Protein AF-A0AA91Q2B0-F1 (afdb_monomer_lite)

Secondary structure (DSSP, 8-state):
------TT--PPPEETTEE---------------HHHHHHHHHHHHHHHHHHHHHHHHHHHHHHHHHHHHHHHHHTT-

Organism: Clavispora lusitaniae (NCBI:txid36911)

Foldseek 3Di:
DDDDDDPPPDDQDDDPNDGPDPPDDVPPPPPPQPPVNVVVVVVVVVVVVVVVVVVVVVVVVVVVVVVVVVVVVVVVVD

pLDDT: mean 76.68, std 20.74, range [38.91, 97.88]

Radius of gyration: 34.5 Å; chains: 1; bounding box: 77×45×76 Å

Structure (mmCIF, N/CA/C/O backbone):
data_AF-A0AA91Q2B0-F1
#
_entry.id   AF-A0AA91Q2B0-F1
#
loop_
_atom_site.group_PDB
_atom_site.id
_atom_site.type_symbol
_atom_site.label_atom_id
_atom_site.label_alt_id
_atom_site.label_comp_id
_atom_site.label_asym_id
_atom_site.label_entity_id
_atom_site.label_seq_id
_atom_site.pdbx_PDB_ins_code
_atom_site.Cartn_x
_atom_site.Cartn_y
_atom_site.Cartn_z
_atom_site.occupancy
_atom_site.B_iso_or_equiv
_atom_site.auth_seq_id
_atom_site.auth_comp_id
_atom_site.auth_asym_id
_atom_site.auth_atom_id
_atom_site.pdbx_PDB_model_num
ATOM 1 N N . MET A 1 1 ? 57.274 40.676 -36.728 1.00 38.91 1 MET A N 1
ATOM 2 C CA . MET A 1 1 ? 55.872 40.740 -36.269 1.00 38.91 1 MET A CA 1
ATOM 3 C C . MET A 1 1 ? 55.635 39.486 -35.452 1.00 38.91 1 MET A C 1
ATOM 5 O O . MET A 1 1 ? 55.937 38.413 -35.951 1.00 38.91 1 MET A O 1
ATOM 9 N N . ALA A 1 2 ? 55.279 39.624 -34.175 1.00 45.25 2 ALA A N 1
ATOM 10 C CA . ALA A 1 2 ? 55.117 38.483 -33.280 1.00 45.25 2 ALA A CA 1
ATOM 11 C C . ALA A 1 2 ? 53.764 37.817 -33.562 1.00 45.25 2 ALA A C 1
ATOM 13 O O . ALA A 1 2 ? 52.724 38.445 -33.381 1.00 45.25 2 ALA A O 1
ATOM 14 N N . GLU A 1 3 ? 53.785 36.579 -34.052 1.00 53.34 3 GLU A N 1
ATOM 15 C CA . GLU A 1 3 ? 52.583 35.771 -34.240 1.00 53.34 3 GLU A CA 1
ATOM 16 C C . GLU A 1 3 ? 52.058 35.329 -32.872 1.00 53.34 3 GLU A C 1
ATOM 18 O O . GLU A 1 3 ? 52.687 34.546 -32.155 1.00 53.34 3 GLU A O 1
ATOM 23 N N . THR A 1 4 ? 50.904 35.864 -32.488 1.00 52.34 4 THR A N 1
ATOM 24 C CA . THR A 1 4 ? 50.171 35.454 -31.293 1.00 52.34 4 THR A CA 1
ATOM 25 C C . THR A 1 4 ? 49.692 34.014 -31.485 1.00 52.34 4 THR A C 1
ATOM 27 O O . THR A 1 4 ? 48.719 33.764 -32.194 1.00 52.34 4 THR A O 1
ATOM 30 N N . LYS A 1 5 ? 50.381 33.043 -30.875 1.00 52.38 5 LYS A N 1
ATOM 31 C CA . LYS A 1 5 ? 49.932 31.645 -30.847 1.00 52.38 5 LYS A CA 1
ATOM 32 C C . LYS A 1 5 ? 48.689 31.528 -29.964 1.00 52.38 5 LYS A C 1
ATOM 34 O O . LYS A 1 5 ? 48.776 31.644 -28.745 1.00 52.38 5 LYS A O 1
ATOM 39 N N . ILE A 1 6 ? 47.539 31.293 -30.587 1.00 52.38 6 ILE A N 1
ATOM 40 C CA . ILE A 1 6 ? 46.308 30.897 -29.900 1.00 52.38 6 ILE A CA 1
ATOM 41 C C . ILE A 1 6 ? 46.404 29.387 -29.646 1.00 52.38 6 ILE A C 1
ATOM 43 O O . ILE A 1 6 ? 46.414 28.599 -30.593 1.00 52.38 6 ILE A O 1
ATOM 47 N N . ASN A 1 7 ? 46.506 28.974 -28.380 1.00 56.31 7 ASN A N 1
ATOM 48 C CA . ASN A 1 7 ? 46.454 27.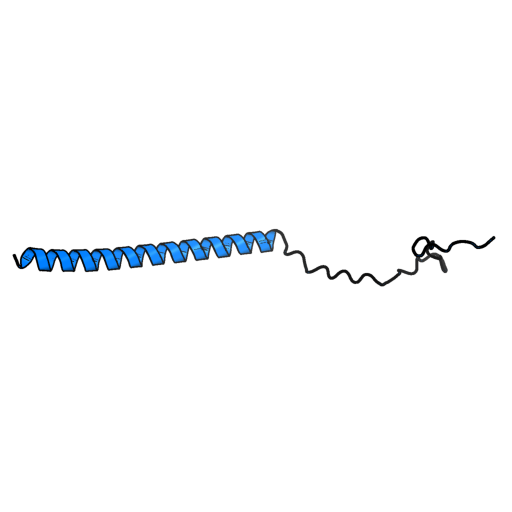556 -28.015 1.00 56.31 7 ASN A CA 1
ATOM 49 C C . ASN A 1 7 ? 45.059 27.006 -28.351 1.00 56.31 7 ASN A C 1
ATOM 51 O O . ASN A 1 7 ? 44.079 27.412 -27.734 1.00 56.31 7 ASN A O 1
ATOM 55 N N . GLY A 1 8 ? 44.979 26.108 -29.338 1.00 55.66 8 GLY A N 1
ATOM 56 C CA . GLY A 1 8 ? 43.744 25.405 -29.713 1.00 55.66 8 GLY A CA 1
ATOM 57 C C . GLY A 1 8 ? 43.449 25.327 -31.214 1.00 55.66 8 GLY A C 1
ATOM 58 O O . GLY A 1 8 ? 42.596 24.5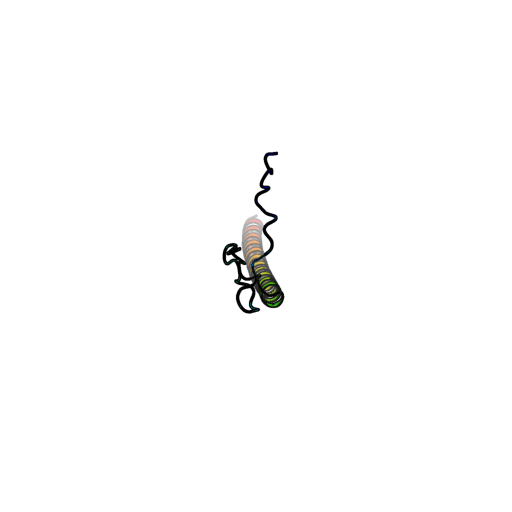49 -31.617 1.00 55.66 8 GLY A O 1
ATOM 59 N N . LEU A 1 9 ? 44.163 26.078 -32.060 1.00 53.19 9 LEU A N 1
ATOM 60 C CA . LEU A 1 9 ? 43.997 26.062 -33.525 1.00 53.19 9 LEU A CA 1
ATOM 61 C C . LEU A 1 9 ? 45.171 25.369 -34.236 1.00 53.19 9 LEU A C 1
ATOM 63 O O . LEU A 1 9 ? 45.653 25.823 -35.270 1.00 53.19 9 LEU A O 1
ATOM 67 N N . THR A 1 10 ? 45.672 24.271 -33.673 1.00 62.47 10 THR A N 1
ATOM 68 C CA . THR A 1 10 ? 46.689 23.454 -34.345 1.00 62.47 10 THR A CA 1
ATOM 69 C C . THR A 1 10 ? 46.014 22.402 -35.213 1.00 62.47 10 THR A C 1
ATOM 71 O O . THR A 1 10 ? 45.388 21.477 -34.700 1.00 62.47 10 THR A O 1
ATOM 74 N N . THR A 1 11 ? 46.153 22.540 -36.530 1.00 60.81 11 THR A N 1
ATOM 75 C CA . THR A 1 11 ? 45.742 21.532 -37.512 1.00 60.81 11 THR A CA 1
ATOM 76 C C . THR A 1 11 ? 46.463 20.210 -37.214 1.00 60.81 11 THR A C 1
ATOM 78 O O . THR A 1 11 ? 47.688 20.238 -37.055 1.00 60.81 11 THR A O 1
ATOM 81 N N . PRO A 1 12 ? 45.769 19.058 -37.130 1.00 58.72 12 PRO A N 1
ATOM 82 C CA . PRO A 1 12 ? 46.436 17.784 -36.891 1.00 58.72 12 PRO A CA 1
ATOM 83 C C . PRO A 1 12 ? 47.434 17.504 -38.016 1.00 58.72 12 PRO A C 1
ATOM 85 O O . PRO A 1 12 ? 47.088 17.584 -39.197 1.00 58.72 12 PRO A O 1
ATOM 88 N N . ALA A 1 13 ? 48.678 17.19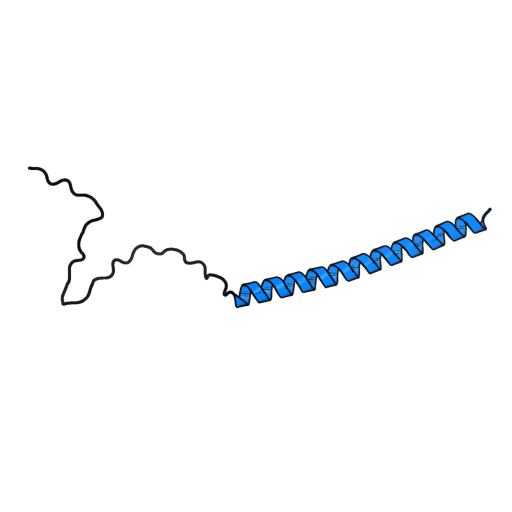2 -37.659 1.00 63.47 13 ALA A N 1
ATOM 89 C CA . ALA A 1 13 ? 49.673 16.780 -38.637 1.00 63.47 13 ALA A CA 1
ATOM 90 C C . ALA A 1 13 ? 49.354 15.356 -39.119 1.00 63.47 13 ALA A C 1
ATOM 92 O O . ALA A 1 13 ? 49.170 14.441 -38.315 1.00 63.47 13 ALA A O 1
ATOM 93 N N . LEU A 1 14 ? 49.288 15.174 -40.439 1.00 47.53 14 LEU A N 1
ATOM 94 C CA . LEU A 1 14 ? 49.122 13.869 -41.071 1.00 47.53 14 LEU A CA 1
ATOM 95 C C . LEU A 1 14 ? 50.500 13.218 -41.220 1.00 47.53 14 LEU A C 1
ATOM 97 O O . LEU A 1 14 ? 51.298 13.671 -42.037 1.00 47.53 14 LEU A O 1
ATOM 101 N N . ASN A 1 15 ? 50.763 12.142 -40.480 1.00 52.69 15 ASN A N 1
ATOM 102 C CA . ASN A 1 15 ? 51.897 11.262 -40.760 1.00 52.69 15 ASN A CA 1
ATOM 103 C C . ASN A 1 15 ? 51.382 10.019 -41.491 1.00 52.69 15 ASN A C 1
ATOM 105 O O . ASN A 1 15 ? 50.536 9.290 -40.978 1.00 52.69 15 ASN A O 1
ATOM 109 N N . GLU A 1 16 ? 51.865 9.817 -42.720 1.00 53.09 16 GLU A N 1
ATOM 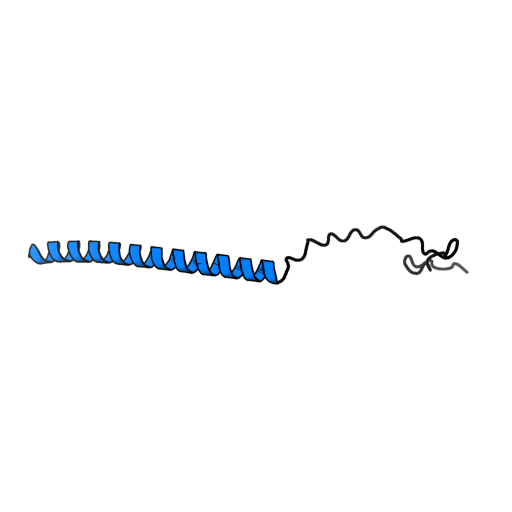110 C CA . GLU A 1 16 ? 51.596 8.628 -43.548 1.00 53.09 16 GLU A CA 1
ATOM 111 C C . GLU A 1 16 ? 50.099 8.308 -43.757 1.00 53.09 16 GLU A C 1
ATOM 113 O O . GLU A 1 16 ? 49.693 7.157 -43.899 1.00 53.09 16 GLU A O 1
ATOM 118 N N . GLY A 1 17 ? 49.255 9.345 -43.799 1.00 53.62 17 GLY A N 1
ATOM 119 C CA . GLY A 1 17 ? 47.833 9.214 -44.132 1.00 53.62 17 GLY A CA 1
ATOM 120 C C . GLY A 1 17 ? 46.934 8.691 -43.007 1.00 53.62 17 GLY A C 1
ATOM 121 O O . GLY A 1 17 ? 45.761 8.425 -43.263 1.00 53.62 17 GLY A O 1
ATOM 122 N N . LYS A 1 18 ? 47.428 8.579 -41.766 1.00 50.09 18 LYS A N 1
ATOM 123 C CA . LYS A 1 18 ? 46.584 8.344 -40.584 1.00 50.09 18 LYS A CA 1
ATOM 124 C C . LYS A 1 18 ? 46.679 9.521 -39.618 1.00 50.09 18 LYS A C 1
ATOM 126 O O . LYS A 1 18 ? 47.765 10.005 -39.311 1.00 50.09 18 LYS A O 1
ATOM 131 N N . ILE A 1 19 ? 45.520 9.990 -39.161 1.00 53.75 19 ILE A N 1
ATOM 132 C CA . ILE A 1 19 ? 45.424 11.012 -38.117 1.00 53.75 19 ILE A CA 1
ATOM 133 C C . ILE A 1 19 ? 45.948 10.369 -36.830 1.00 53.75 19 ILE A C 1
ATOM 135 O O . ILE A 1 19 ? 45.442 9.329 -36.411 1.00 53.75 19 ILE A O 1
ATOM 139 N N . ALA A 1 20 ? 46.993 10.944 -36.235 1.00 53.88 20 ALA A N 1
ATOM 140 C CA . ALA A 1 20 ? 47.413 10.562 -34.896 1.00 53.88 20 ALA A CA 1
ATOM 141 C C . ALA A 1 20 ? 46.359 11.095 -33.918 1.00 53.88 20 ALA A C 1
ATOM 143 O O . ALA A 1 20 ? 46.299 12.301 -33.676 1.00 53.88 20 ALA A O 1
ATOM 144 N N . ASP A 1 21 ? 45.494 10.205 -33.427 1.00 47.69 21 ASP A N 1
ATOM 145 C CA . ASP A 1 21 ? 44.464 10.540 -32.447 1.00 47.69 21 ASP A CA 1
ATOM 146 C C . ASP A 1 21 ? 45.111 11.168 -31.210 1.00 47.69 21 ASP A C 1
ATOM 148 O O . ASP A 1 21 ? 45.899 10.543 -30.493 1.00 47.69 21 ASP A O 1
ATOM 152 N N . ALA A 1 22 ? 44.771 12.432 -30.971 1.00 50.44 22 ALA A N 1
ATOM 153 C CA . ALA A 1 22 ? 45.087 13.142 -29.748 1.00 50.44 22 ALA A CA 1
ATOM 154 C C . ALA A 1 22 ? 44.270 12.526 -28.605 1.00 50.44 22 ALA A C 1
ATOM 156 O O . ALA A 1 22 ? 43.187 12.989 -28.258 1.00 50.44 22 ALA A O 1
ATOM 157 N N . ALA A 1 23 ? 44.781 11.446 -28.020 1.00 58.00 23 ALA A N 1
ATOM 158 C CA . ALA A 1 23 ? 44.250 10.902 -26.785 1.00 58.00 23 ALA A CA 1
ATOM 159 C C . ALA A 1 23 ? 44.537 11.886 -25.643 1.00 58.00 23 ALA A C 1
ATOM 161 O O . ALA A 1 23 ? 45.639 11.883 -25.098 1.00 58.00 23 ALA A O 1
ATOM 162 N N . SER A 1 24 ? 43.569 12.735 -25.290 1.00 53.72 24 SER A N 1
ATOM 163 C CA . SER A 1 24 ? 43.380 13.254 -23.924 1.00 53.72 24 SER A CA 1
ATOM 164 C C . SER A 1 24 ? 42.137 14.130 -23.824 1.00 53.72 24 SER A C 1
ATOM 166 O O . SER A 1 24 ? 42.249 15.319 -23.578 1.00 53.72 24 SER A O 1
ATOM 168 N N . GLU A 1 25 ? 40.961 13.524 -23.922 1.00 47.31 25 GLU A N 1
ATOM 169 C CA . GLU A 1 25 ? 39.859 13.850 -23.014 1.00 47.31 25 GLU A CA 1
ATOM 170 C C . GLU A 1 25 ? 39.193 12.519 -22.676 1.00 47.31 25 GLU A C 1
ATOM 172 O O . GLU A 1 25 ? 38.344 12.005 -23.398 1.00 47.31 25 GLU A O 1
ATOM 177 N N . THR A 1 26 ? 39.664 11.893 -21.594 1.00 48.16 26 THR A N 1
ATOM 178 C CA . THR A 1 26 ? 38.955 10.761 -20.988 1.00 48.16 26 THR A CA 1
ATOM 179 C C . THR A 1 26 ? 37.782 11.361 -20.231 1.00 48.16 26 THR A C 1
ATOM 181 O O . THR A 1 26 ? 37.801 11.474 -19.006 1.00 48.16 26 THR A O 1
ATOM 184 N N . ASP A 1 27 ? 36.806 11.848 -20.990 1.00 46.28 27 ASP A N 1
ATOM 185 C CA . ASP A 1 27 ? 35.517 12.230 -20.463 1.00 46.28 27 ASP A CA 1
ATOM 186 C C . ASP A 1 27 ? 34.948 10.953 -19.849 1.00 46.28 27 ASP A C 1
ATOM 188 O O . ASP A 1 27 ? 34.786 9.928 -20.520 1.00 46.28 27 ASP A O 1
ATOM 192 N N . GLN A 1 28 ? 34.788 10.955 -18.528 1.00 53.75 28 GLN A N 1
ATOM 193 C CA . GLN A 1 28 ? 34.194 9.845 -17.804 1.00 53.75 28 GLN A CA 1
ATOM 194 C C . GLN A 1 28 ? 32.728 9.771 -18.224 1.00 53.75 28 GLN A C 1
ATOM 196 O O . GLN A 1 28 ? 31.845 10.251 -17.512 1.00 53.75 28 GLN A O 1
ATOM 201 N N . GLN A 1 29 ? 32.456 9.153 -19.373 1.00 52.59 29 GLN A N 1
ATOM 202 C CA . GLN A 1 29 ? 31.135 8.663 -19.710 1.00 52.59 29 GLN A CA 1
ATOM 203 C C . GLN A 1 29 ? 30.813 7.588 -18.675 1.00 52.59 29 GLN A C 1
ATOM 205 O O . GLN A 1 29 ? 31.090 6.400 -18.846 1.00 52.59 29 GLN A O 1
ATOM 210 N N . LYS A 1 30 ? 30.253 8.025 -17.539 1.00 56.75 30 LYS A N 1
ATOM 211 C CA . LYS A 1 30 ? 29.420 7.164 -16.705 1.00 56.75 30 LYS A CA 1
ATOM 212 C C . LYS A 1 30 ? 28.505 6.431 -17.678 1.00 56.75 30 LYS A C 1
ATOM 214 O O . LYS A 1 30 ? 27.901 7.117 -18.502 1.00 56.75 30 LYS A O 1
ATOM 219 N N . PRO A 1 31 ? 28.408 5.094 -17.613 1.00 59.44 31 PRO A N 1
ATOM 220 C CA . PRO A 1 31 ? 27.504 4.379 -18.491 1.00 59.44 31 PRO A CA 1
ATOM 221 C C . PRO A 1 31 ? 26.119 4.991 -18.291 1.00 59.44 31 PRO A C 1
ATOM 223 O O . PRO A 1 31 ? 25.560 4.921 -17.190 1.00 59.44 31 PRO A O 1
ATOM 226 N N . GLU A 1 32 ? 25.621 5.683 -19.316 1.00 65.75 32 GLU A N 1
ATOM 227 C CA . GLU A 1 32 ? 24.242 6.135 -19.346 1.00 65.75 32 GLU A CA 1
ATOM 228 C C . GLU A 1 32 ? 23.416 4.869 -19.177 1.00 65.75 32 GLU A C 1
ATOM 230 O O . GLU A 1 32 ? 23.483 3.954 -20.000 1.00 65.75 32 GLU A O 1
ATOM 235 N N . LYS A 1 33 ? 22.725 4.753 -18.038 1.00 66.88 33 LYS A N 1
ATOM 236 C CA . LYS A 1 33 ? 21.831 3.621 -17.806 1.00 66.88 33 LYS A CA 1
ATOM 237 C C . LYS A 1 33 ? 20.892 3.553 -18.999 1.00 66.88 33 LYS A C 1
ATOM 239 O O . LYS A 1 33 ? 20.285 4.568 -19.348 1.00 66.88 33 LYS A O 1
ATOM 244 N N . SER A 1 34 ? 20.794 2.380 -19.617 1.00 84.50 34 SER A N 1
ATOM 245 C CA . SER A 1 34 ? 19.923 2.201 -20.770 1.00 84.50 34 SER A CA 1
ATOM 246 C C . SER A 1 34 ? 18.501 2.607 -20.382 1.00 84.50 34 SER A C 1
ATOM 248 O O . SER A 1 34 ? 18.090 2.442 -19.230 1.00 84.50 34 SER A O 1
ATOM 250 N N . ILE A 1 35 ? 17.716 3.124 -21.330 1.00 85.25 35 ILE A N 1
ATOM 251 C CA . ILE A 1 35 ? 16.297 3.447 -21.097 1.00 85.25 35 ILE A CA 1
ATOM 252 C C . ILE A 1 35 ? 15.555 2.233 -20.509 1.00 85.25 35 ILE A C 1
ATOM 254 O O . ILE A 1 35 ? 14.688 2.393 -19.650 1.00 85.25 35 ILE A O 1
ATOM 258 N N . LEU A 1 36 ? 15.962 1.020 -20.894 1.00 87.31 36 LEU A N 1
ATOM 259 C CA . LEU A 1 36 ? 15.465 -0.234 -20.326 1.00 87.31 36 LEU A CA 1
ATOM 260 C C . LEU A 1 36 ? 15.810 -0.400 -18.838 1.00 87.31 36 LEU A C 1
ATOM 262 O O . LEU A 1 36 ? 14.941 -0.783 -18.059 1.00 87.31 36 LEU A O 1
ATOM 266 N N . ASP A 1 37 ? 17.028 -0.055 -18.418 1.00 87.75 37 ASP A N 1
ATOM 267 C CA . ASP A 1 37 ? 17.440 -0.122 -17.008 1.00 87.75 37 ASP A CA 1
ATOM 268 C C . ASP A 1 37 ? 16.676 0.898 -16.157 1.00 87.75 37 ASP A C 1
ATOM 270 O O . ASP A 1 37 ? 16.329 0.639 -15.002 1.00 87.75 37 ASP A O 1
ATOM 274 N N . MET A 1 38 ? 16.394 2.072 -16.730 1.00 87.06 38 MET A N 1
ATOM 275 C CA . MET A 1 38 ? 15.566 3.086 -16.081 1.00 87.06 38 MET A CA 1
ATOM 276 C C . MET A 1 38 ? 14.119 2.609 -15.934 1.00 87.06 38 MET A C 1
ATOM 278 O O . MET A 1 38 ? 13.559 2.736 -14.846 1.00 87.06 38 MET A O 1
ATOM 282 N N . ALA A 1 39 ? 13.537 2.014 -16.979 1.00 89.88 39 ALA A N 1
ATOM 283 C CA . ALA A 1 39 ? 12.187 1.456 -16.937 1.00 89.88 39 ALA A CA 1
ATOM 284 C C . ALA A 1 39 ? 12.065 0.327 -15.899 1.00 89.88 39 ALA A C 1
ATOM 286 O O . ALA A 1 39 ? 11.177 0.378 -15.049 1.00 89.88 39 ALA A O 1
ATOM 287 N N . ALA A 1 40 ? 13.009 -0.620 -15.887 1.00 91.19 40 ALA A N 1
ATOM 288 C CA . ALA A 1 40 ? 13.058 -1.692 -14.892 1.00 91.19 40 ALA A CA 1
ATOM 289 C C . ALA A 1 40 ? 13.217 -1.142 -13.462 1.00 91.19 40 ALA A C 1
ATOM 291 O O . ALA A 1 40 ? 12.587 -1.620 -12.517 1.00 91.19 40 ALA A O 1
ATOM 292 N N . GLY A 1 41 ? 14.021 -0.087 -13.292 1.00 92.50 41 GLY A N 1
ATOM 293 C CA . GLY A 1 41 ? 14.171 0.600 -12.011 1.00 92.50 41 GLY A CA 1
ATOM 294 C C . GLY A 1 41 ? 12.889 1.293 -11.538 1.00 92.50 41 GLY A C 1
ATOM 295 O O . GLY A 1 41 ? 12.609 1.301 -10.339 1.00 92.50 41 GLY A O 1
ATOM 296 N N . ILE A 1 42 ? 12.102 1.865 -12.453 1.00 94.19 42 ILE A N 1
ATOM 297 C CA . ILE A 1 42 ? 10.798 2.465 -12.138 1.00 94.19 42 ILE A CA 1
ATOM 298 C C . ILE A 1 42 ? 9.797 1.376 -11.751 1.00 94.19 42 ILE A C 1
ATOM 300 O O . ILE A 1 42 ? 9.151 1.502 -10.714 1.00 94.19 42 ILE A O 1
ATOM 304 N N . GLU A 1 43 ? 9.708 0.295 -12.525 1.00 94.25 43 GLU A N 1
ATOM 305 C CA . GLU A 1 43 ? 8.814 -0.831 -12.239 1.00 94.25 43 GLU A CA 1
ATOM 306 C C . GLU A 1 43 ? 9.102 -1.441 -10.862 1.00 94.25 43 GLU A C 1
ATOM 308 O O . GLU A 1 43 ? 8.193 -1.617 -10.050 1.00 94.25 43 GLU A O 1
ATOM 313 N N . SER A 1 44 ? 10.380 -1.669 -10.549 1.00 95.69 44 SER A N 1
ATOM 314 C CA . SER A 1 44 ? 10.804 -2.178 -9.243 1.00 95.69 44 SER A CA 1
ATOM 315 C C . SER A 1 44 ? 10.381 -1.256 -8.093 1.00 95.69 44 SER A C 1
AT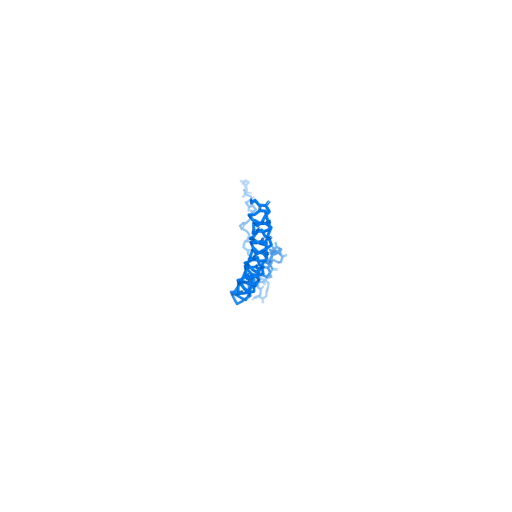OM 317 O O . SER A 1 44 ? 9.863 -1.725 -7.078 1.00 95.69 44 SER A O 1
ATOM 319 N N . LYS A 1 45 ? 10.540 0.063 -8.260 1.00 96.31 45 LYS A N 1
ATOM 320 C CA . LYS A 1 45 ? 10.118 1.053 -7.257 1.00 96.31 45 LYS A CA 1
ATOM 321 C C . LYS A 1 45 ? 8.603 1.111 -7.097 1.00 96.31 45 LYS A C 1
ATOM 323 O O . LYS A 1 45 ? 8.130 1.219 -5.971 1.00 96.31 45 LYS A O 1
ATOM 328 N N . LEU A 1 46 ? 7.851 1.038 -8.195 1.00 96.44 46 LEU A N 1
ATOM 329 C CA . LEU A 1 46 ? 6.389 1.013 -8.159 1.00 96.44 46 LEU A CA 1
ATOM 330 C C . LEU A 1 46 ? 5.881 -0.229 -7.430 1.00 96.44 46 LEU A C 1
ATOM 332 O O . LEU A 1 46 ? 4.997 -0.117 -6.586 1.00 96.44 46 LEU A O 1
ATOM 336 N N . LYS A 1 47 ? 6.486 -1.391 -7.695 1.00 96.75 47 LYS A N 1
ATOM 337 C CA . LYS A 1 47 ? 6.160 -2.631 -6.991 1.00 96.75 47 LYS A CA 1
ATOM 338 C C . LYS A 1 47 ? 6.438 -2.515 -5.492 1.00 96.75 47 LYS A C 1
ATOM 340 O O . LYS A 1 47 ? 5.559 -2.807 -4.694 1.00 96.75 47 LYS A O 1
ATOM 345 N N . ALA A 1 48 ? 7.613 -2.011 -5.115 1.00 97.44 48 ALA A N 1
ATOM 346 C CA . ALA A 1 48 ? 7.959 -1.813 -3.709 1.00 97.44 48 ALA A CA 1
ATOM 347 C C . ALA A 1 48 ? 7.005 -0.838 -2.995 1.00 97.44 48 ALA A C 1
ATOM 349 O O . ALA A 1 48 ? 6.648 -1.064 -1.843 1.00 97.44 48 ALA A O 1
ATOM 350 N N . LEU A 1 49 ? 6.574 0.232 -3.675 1.00 97.50 49 LEU A N 1
ATOM 351 C CA . LEU A 1 49 ? 5.590 1.174 -3.137 1.00 97.50 49 LEU A CA 1
ATOM 352 C C . LEU A 1 49 ? 4.212 0.532 -2.956 1.00 97.50 49 LEU A C 1
ATOM 354 O O . LEU A 1 49 ? 3.580 0.765 -1.931 1.00 97.50 49 LEU A O 1
ATOM 358 N N . ALA A 1 50 ? 3.759 -0.276 -3.915 1.00 96.94 50 ALA A N 1
ATOM 359 C CA . ALA A 1 50 ? 2.489 -0.989 -3.809 1.00 96.94 50 ALA A CA 1
ATOM 360 C C . ALA A 1 50 ? 2.504 -2.001 -2.652 1.00 96.94 50 ALA A C 1
ATOM 362 O O . ALA A 1 50 ? 1.581 -2.017 -1.842 1.00 96.94 50 ALA A O 1
ATOM 363 N N . ASP A 1 51 ? 3.584 -2.779 -2.531 1.00 97.81 51 ASP A N 1
ATOM 364 C CA . ASP A 1 51 ? 3.752 -3.758 -1.453 1.00 97.81 51 ASP A CA 1
ATOM 365 C C . ASP A 1 51 ? 3.799 -3.065 -0.074 1.00 97.81 51 ASP A C 1
ATOM 367 O O . ASP A 1 51 ? 3.235 -3.558 0.906 1.00 97.81 51 ASP A O 1
ATOM 371 N N . GLN A 1 52 ? 4.453 -1.899 0.012 1.00 97.75 52 GLN A N 1
ATOM 372 C CA . GLN A 1 52 ? 4.502 -1.107 1.240 1.00 97.75 52 GLN A CA 1
ATOM 373 C C . GLN A 1 52 ? 3.133 -0.512 1.593 1.00 97.75 52 GLN A C 1
ATOM 375 O O . GLN A 1 52 ? 2.742 -0.572 2.755 1.00 97.75 52 GLN A O 1
ATOM 380 N N . LEU A 1 53 ? 2.392 0.004 0.609 1.00 97.44 53 LEU A N 1
ATOM 381 C CA . LEU A 1 53 ? 1.047 0.538 0.820 1.00 97.44 53 LEU A CA 1
ATOM 382 C C . LEU A 1 53 ? 0.097 -0.543 1.349 1.00 97.44 53 LEU A C 1
ATOM 384 O O . LEU A 1 53 ? -0.584 -0.325 2.344 1.00 97.44 53 LEU A O 1
ATOM 388 N N . GLU A 1 54 ? 0.113 -1.735 0.749 1.00 97.25 54 GLU A N 1
ATOM 389 C CA . GLU A 1 54 ? -0.720 -2.851 1.208 1.00 97.25 54 GLU A CA 1
ATOM 390 C C . GLU A 1 54 ? -0.376 -3.267 2.648 1.00 97.25 54 GLU A C 1
ATOM 392 O O . GLU A 1 54 ? -1.253 -3.612 3.446 1.00 97.25 54 GLU A O 1
ATOM 397 N N . LYS A 1 55 ? 0.910 -3.234 3.007 1.00 97.88 55 LYS A N 1
ATOM 398 C CA . LYS A 1 55 ? 1.350 -3.505 4.376 1.00 97.88 55 LYS A CA 1
ATOM 399 C C . LYS A 1 55 ? 0.845 -2.443 5.354 1.00 97.88 55 LYS A C 1
ATOM 401 O O . LYS A 1 55 ? 0.386 -2.806 6.439 1.00 97.88 55 LYS A O 1
ATOM 406 N N . ASP A 1 56 ? 0.936 -1.172 4.978 1.00 97.62 56 ASP A N 1
ATOM 407 C CA . ASP A 1 56 ? 0.512 -0.055 5.819 1.00 97.62 56 ASP A CA 1
ATOM 408 C C . ASP A 1 56 ? -1.006 -0.082 6.044 1.00 97.62 56 ASP A C 1
ATOM 410 O O . ASP A 1 56 ? -1.450 0.043 7.188 1.00 97.62 56 ASP A O 1
ATOM 414 N N . ASP A 1 57 ? -1.795 -0.361 5.002 1.00 97.50 57 ASP A N 1
ATOM 415 C CA . ASP A 1 57 ? -3.253 -0.508 5.099 1.00 97.50 57 ASP A CA 1
ATOM 416 C C . ASP A 1 57 ? -3.639 -1.624 6.082 1.00 97.50 57 ASP A C 1
ATOM 418 O O . ASP A 1 57 ? -4.430 -1.412 7.004 1.00 97.50 57 ASP A O 1
ATOM 422 N N . ARG A 1 58 ? -2.999 -2.798 5.980 1.00 97.56 58 ARG A N 1
ATOM 423 C CA . ARG A 1 58 ? -3.231 -3.914 6.917 1.00 97.56 58 ARG A CA 1
ATOM 424 C C . ARG A 1 58 ? -2.864 -3.558 8.359 1.00 97.56 58 ARG A C 1
ATOM 426 O O . ARG A 1 58 ? -3.512 -4.019 9.303 1.00 97.56 58 ARG A O 1
ATOM 433 N N . GLU A 1 59 ? -1.801 -2.779 8.557 1.00 97.50 59 GLU A N 1
ATOM 434 C CA . GLU A 1 59 ? -1.391 -2.336 9.890 1.00 97.50 59 GLU A CA 1
ATOM 435 C C . GLU A 1 59 ? -2.394 -1.337 10.482 1.00 97.50 59 GLU A C 1
ATOM 437 O O . GLU A 1 59 ? -2.712 -1.413 11.675 1.00 97.50 59 GLU A O 1
ATOM 442 N N . ILE A 1 60 ? -2.915 -0.426 9.658 1.00 97.88 60 ILE A N 1
ATOM 443 C CA . ILE A 1 60 ? -3.958 0.527 10.045 1.00 97.88 60 ILE A CA 1
ATOM 444 C C . ILE A 1 60 ? -5.232 -0.218 10.437 1.00 97.88 60 ILE A C 1
ATOM 446 O O . ILE A 1 60 ? -5.733 0.012 11.540 1.00 97.88 60 ILE A O 1
ATOM 450 N N . ASP A 1 61 ? -5.704 -1.152 9.613 1.00 97.69 61 ASP A N 1
ATOM 451 C CA . ASP A 1 61 ? -6.901 -1.949 9.902 1.00 97.69 61 ASP A CA 1
ATOM 452 C C . ASP A 1 61 ? -6.770 -2.695 11.234 1.00 97.69 61 ASP A C 1
ATOM 454 O O . ASP A 1 61 ? -7.649 -2.618 12.091 1.00 97.69 61 ASP A O 1
ATOM 458 N N . SER A 1 62 ? -5.623 -3.336 11.477 1.00 97.31 62 SER A 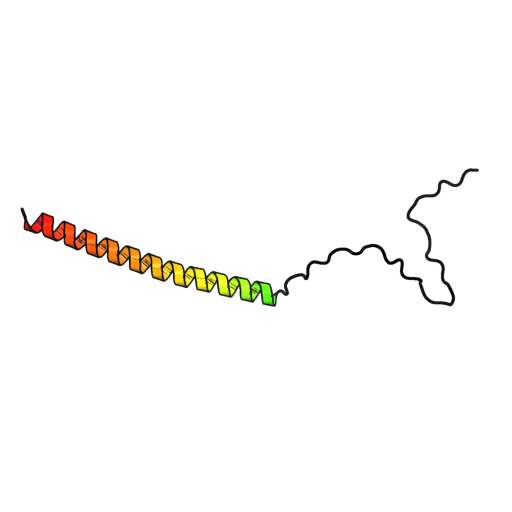N 1
ATOM 459 C CA . SER A 1 62 ? -5.343 -4.028 12.742 1.00 97.31 62 SER A CA 1
ATOM 460 C C . SER A 1 62 ? -5.392 -3.087 13.956 1.00 97.31 62 SER A C 1
ATOM 462 O O . SER A 1 62 ? -5.950 -3.423 15.009 1.00 97.31 62 SER A O 1
ATOM 464 N N . LYS A 1 63 ? -4.839 -1.873 13.821 1.00 97.44 63 LYS A N 1
ATOM 465 C CA . LYS A 1 63 ? -4.889 -0.847 14.875 1.00 97.44 63 LYS A CA 1
ATOM 466 C C . LYS A 1 63 ? -6.313 -0.346 15.109 1.00 97.44 63 LYS A C 1
ATOM 468 O O . LYS A 1 63 ? -6.700 -0.176 16.269 1.00 97.44 63 LYS A O 1
ATOM 473 N N . LEU A 1 64 ? -7.086 -0.128 14.047 1.00 97.50 64 LEU A N 1
ATOM 474 C CA . LEU A 1 64 ? -8.487 0.285 14.133 1.00 97.50 64 LEU A CA 1
ATOM 475 C C . LEU A 1 64 ? -9.335 -0.786 14.821 1.00 97.50 64 LEU A C 1
ATOM 477 O O . LEU A 1 64 ? -10.076 -0.465 15.748 1.00 97.50 64 LEU A O 1
ATOM 481 N N . ASP A 1 65 ? -9.143 -2.056 14.477 1.00 97.62 65 ASP A N 1
ATOM 482 C CA . ASP A 1 65 ? -9.800 -3.193 15.124 1.00 97.62 65 ASP A CA 1
ATOM 483 C C . ASP A 1 65 ? -9.483 -3.273 16.622 1.00 97.62 65 ASP A C 1
ATOM 485 O O . ASP A 1 65 ? -10.358 -3.512 17.464 1.00 97.62 65 ASP A O 1
ATOM 489 N N . ALA A 1 66 ? -8.217 -3.065 16.989 1.00 96.94 66 ALA A N 1
ATOM 490 C CA . ALA A 1 66 ? -7.798 -3.048 18.384 1.00 96.94 66 ALA A CA 1
ATOM 491 C C . ALA A 1 66 ? -8.445 -1.888 19.159 1.00 96.94 66 ALA A C 1
ATOM 493 O O . ALA A 1 66 ? -8.864 -2.072 20.307 1.00 96.94 66 ALA A O 1
ATOM 494 N N . LEU A 1 67 ? -8.547 -0.707 18.543 1.00 97.06 67 LEU A N 1
ATOM 495 C CA . LEU A 1 67 ? -9.223 0.452 19.123 1.00 97.06 67 LEU A CA 1
ATOM 496 C C . LEU A 1 67 ? -10.729 0.217 19.260 1.00 97.06 67 LEU A C 1
ATOM 498 O O . LEU A 1 67 ? -11.269 0.457 20.339 1.00 97.06 67 LEU A O 1
ATOM 502 N N . ALA A 1 68 ? -11.387 -0.326 18.235 1.00 96.12 68 ALA A N 1
ATOM 503 C CA . ALA A 1 68 ? -12.807 -0.664 18.265 1.00 96.12 68 ALA A CA 1
ATOM 504 C C . ALA A 1 68 ? -13.124 -1.640 19.408 1.00 96.12 68 ALA A C 1
ATOM 506 O O . ALA A 1 68 ? -14.023 -1.393 20.210 1.00 96.12 68 ALA A O 1
ATOM 507 N N . LYS A 1 69 ? -12.313 -2.694 19.579 1.00 96.44 69 LYS A N 1
ATOM 508 C CA . LYS A 1 69 ? -12.451 -3.645 20.698 1.00 96.44 69 LYS A CA 1
ATOM 509 C C . LYS A 1 69 ? -12.271 -2.983 22.065 1.00 96.44 69 LYS A C 1
ATOM 511 O O . LYS A 1 69 ? -12.948 -3.357 23.021 1.00 96.44 69 LYS A O 1
ATOM 516 N N . ARG A 1 70 ? -11.351 -2.022 22.192 1.00 95.69 70 ARG A N 1
ATOM 517 C CA . ARG A 1 70 ? -11.154 -1.268 23.444 1.00 95.69 70 ARG A CA 1
ATOM 518 C C . ARG A 1 70 ? -12.342 -0.358 23.742 1.00 95.69 70 ARG A C 1
ATOM 520 O O . ARG A 1 70 ? -12.790 -0.333 24.883 1.00 95.69 70 ARG A O 1
ATOM 527 N N . LEU A 1 71 ? -12.862 0.340 22.733 1.00 95.31 71 LEU A N 1
ATOM 528 C CA . LEU A 1 71 ? -14.052 1.181 22.869 1.00 95.31 71 LEU A CA 1
ATOM 529 C C . LEU A 1 71 ? -15.280 0.357 23.255 1.00 95.31 71 LEU A C 1
ATOM 531 O O . LEU A 1 71 ? -15.989 0.753 24.175 1.00 95.31 71 LEU A O 1
ATOM 535 N N . GLN A 1 72 ? -15.478 -0.810 22.636 1.00 94.69 72 GLN A N 1
ATOM 536 C CA . GLN A 1 72 ? -16.573 -1.714 22.986 1.00 94.69 72 GLN A CA 1
ATOM 537 C C . GLN A 1 72 ? -16.503 -2.124 24.460 1.00 94.69 72 GLN A C 1
ATOM 539 O O . GLN A 1 72 ? -17.471 -1.954 25.187 1.00 94.69 72 GLN A O 1
ATOM 544 N N . LYS A 1 73 ? -15.327 -2.551 24.941 1.00 94.19 73 LYS A N 1
ATOM 545 C CA . LYS A 1 73 ? -15.141 -2.915 26.356 1.00 94.19 73 LYS A CA 1
ATOM 546 C C . LYS A 1 73 ? -15.492 -1.779 27.313 1.00 94.19 73 LYS A C 1
ATOM 548 O O . LYS A 1 73 ? -16.095 -2.044 28.345 1.00 94.19 73 LYS A O 1
ATOM 553 N N . ILE A 1 74 ? -15.100 -0.546 26.984 1.00 93.88 74 ILE A N 1
ATOM 554 C CA . ILE A 1 74 ? -15.416 0.646 27.786 1.00 93.88 74 ILE A CA 1
ATOM 555 C C . ILE A 1 74 ? -16.921 0.937 27.757 1.00 93.88 74 ILE A C 1
ATOM 557 O O . ILE A 1 74 ? -17.491 1.297 28.783 1.00 93.88 74 ILE A O 1
ATOM 561 N N . SER A 1 75 ? -17.562 0.787 26.597 1.00 89.56 75 SER A N 1
ATOM 562 C CA . SER A 1 75 ? -19.009 0.957 26.459 1.00 89.56 75 SER A CA 1
ATOM 563 C C . SER A 1 75 ? -19.779 -0.078 27.277 1.00 89.56 75 SER A C 1
ATOM 565 O O . SER A 1 75 ? -20.742 0.284 27.937 1.00 89.56 75 SER A O 1
ATOM 567 N N . ASP A 1 76 ? -19.332 -1.334 27.274 1.00 87.81 76 ASP A N 1
ATOM 568 C CA . ASP A 1 76 ? -19.983 -2.441 27.985 1.00 87.81 76 ASP A CA 1
ATOM 569 C C . ASP A 1 76 ? -19.796 -2.373 29.512 1.00 87.81 76 ASP A C 1
ATOM 571 O O . ASP A 1 76 ? -20.446 -3.111 30.248 1.00 87.81 76 ASP A O 1
ATOM 575 N N . THR A 1 77 ? -18.886 -1.522 30.006 1.00 78.25 77 THR A N 1
ATOM 576 C CA . THR A 1 77 ? -18.672 -1.308 31.450 1.00 78.25 77 THR A CA 1
ATOM 577 C C . THR A 1 77 ? -19.506 -0.166 32.042 1.00 78.25 77 THR A C 1
ATOM 579 O O . THR A 1 77 ? -19.404 0.075 33.246 1.00 78.25 77 THR A O 1
ATOM 582 N N . LYS A 1 78 ? -20.307 0.538 31.233 1.00 53.50 78 LYS A N 1
ATOM 583 C CA . LYS A 1 78 ? -21.270 1.557 31.681 1.00 53.50 78 LYS A CA 1
ATOM 584 C C . LYS A 1 78 ? -22.685 0.999 31.730 1.00 53.50 78 LYS A C 1
ATOM 586 O O . LYS A 1 78 ? -23.413 1.431 32.650 1.00 53.50 78 LYS A O 1
#

Sequence (78 aa):
MAETKINGLTTPALNEGKIADAASETDQQKPEKSILDMAAGIESKLKALADQLEKDDREIDSKLDALAKRLQKISDTK